Protein AF-A0A3B9LW97-F1 (afdb_monomer)

Radius of gyration: 14.13 Å; Cα contacts (8 Å, |Δi|>4): 99; chains: 1; bounding box: 33×43×29 Å

Secondary structure (DSSP, 8-state):
--------S----S----EE--SSSSEEEEES-TTT-EEEEEETTEEEEE---SS--HHHHHHHHHHHHHHHHTT-

Nearest PDB structures (foldseek):
  5ev0-assembly1_A  TM=5.514E-01  e=1.433E+00  Ambrosia artemisiifolia
  5em0-assembly1_A  TM=5.419E-01  e=2.904E+00  Artemisia vulgaris
  5nzc-assembly2_B  TM=5.775E-01  e=5.231E+00  Betula pendula
  4esp-assembly1_A  TM=5.824E-01  e=7.447E+00  Arachis hypogaea
  7kyw-assembly1_A-2  TM=4.988E-01  e=4.932E+00  Phleum pratense

Foldseek 3Di:
DDDPPDPPPPPLPVWDPWDWDPDAAPTKTWIHAQADIWIWHHHDPDIDIGDDHDDDHPVVRNVVNRVVRVVVVVVD

Mean predicted aligned error: 8.29 Å

pLDDT: mean 82.2, std 20.33, range [37.03, 97.69]

Sequence (76 aa):
MRDRDKKKGEEEEESAPPQKVVGIGDEAYWIGSRVGGAFYVLKGNAYVRISVGGPADQANKIKKSKVLAQKALARL

Solvent-accessible surface area (backbone atoms only — not comparable to full-atom values): 4805 Å² total; per-residue (Å²): 135,84,84,85,85,67,85,86,83,75,80,73,69,86,45,61,77,67,44,76,46,84,94,46,64,81,44,26,34,39,40,50,50,60,89,76,28,37,35,39,33,34,44,94,96,48,71,50,81,40,69,64,83,72,91,60,54,49,70,59,40,52,54,52,37,52,57,52,47,55,62,51,62,74,75,108

Structure (mmCIF, N/CA/C/O backbone):
data_AF-A0A3B9LW97-F1
#
_entry.id   AF-A0A3B9LW97-F1
#
loop_
_atom_site.group_PDB
_atom_site.id
_atom_site.type_symbol
_atom_site.label_atom_id
_atom_site.label_alt_id
_atom_site.label_comp_id
_atom_site.label_asym_id
_atom_site.label_entity_id
_atom_site.label_seq_id
_atom_site.pdbx_PDB_ins_code
_atom_site.Cartn_x
_atom_site.Cartn_y
_atom_site.Cartn_z
_atom_site.occupancy
_atom_site.B_iso_or_equiv
_atom_site.auth_seq_id
_atom_site.auth_comp_id
_atom_site.auth_asym_id
_atom_site.auth_atom_id
_atom_site.pdbx_PDB_model_num
ATOM 1 N N . MET A 1 1 ? 19.501 -32.325 12.968 1.00 37.47 1 MET A N 1
ATOM 2 C CA . MET A 1 1 ? 20.220 -31.036 13.086 1.00 37.47 1 MET A CA 1
ATOM 3 C C . MET A 1 1 ? 19.430 -30.027 12.265 1.00 37.47 1 MET A C 1
ATOM 5 O O . MET A 1 1 ? 19.360 -30.205 11.061 1.00 37.47 1 MET A O 1
ATOM 9 N N . ARG A 1 2 ? 18.470 -29.319 12.869 1.00 45.22 2 ARG A N 1
ATOM 10 C CA . ARG A 1 2 ? 18.605 -28.035 13.589 1.00 45.22 2 ARG A CA 1
ATOM 11 C C . ARG A 1 2 ? 19.035 -26.874 12.671 1.00 45.22 2 ARG A C 1
ATOM 13 O O . ARG A 1 2 ? 20.108 -26.920 12.086 1.00 45.22 2 ARG A O 1
ATOM 20 N N . ASP A 1 3 ? 18.125 -25.899 12.596 1.00 43.22 3 ASP A N 1
ATOM 21 C CA . ASP A 1 3 ? 18.320 -24.473 12.319 1.00 43.22 3 ASP A CA 1
ATOM 22 C C . ASP A 1 3 ? 18.667 -24.031 10.886 1.00 43.22 3 ASP A C 1
ATOM 24 O O . ASP A 1 3 ? 19.819 -23.887 10.489 1.00 43.22 3 ASP A O 1
ATOM 28 N N . ARG A 1 4 ? 17.620 -23.677 10.127 1.00 48.00 4 ARG A N 1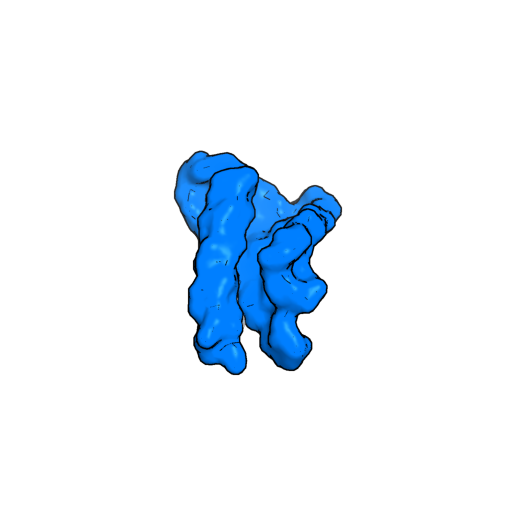
ATOM 29 C CA . ARG A 1 4 ? 17.673 -22.534 9.198 1.00 48.00 4 ARG A CA 1
ATOM 30 C C . ARG A 1 4 ? 16.520 -21.580 9.490 1.00 48.00 4 ARG A C 1
ATOM 32 O O . ARG A 1 4 ? 15.692 -21.278 8.636 1.00 48.00 4 ARG A O 1
ATOM 39 N N . ASP A 1 5 ? 16.531 -21.089 10.724 1.00 43.59 5 ASP A N 1
ATOM 40 C CA . ASP A 1 5 ? 16.179 -19.708 11.029 1.00 43.59 5 ASP A CA 1
ATOM 41 C C . ASP A 1 5 ? 17.045 -18.802 10.143 1.00 43.59 5 ASP A C 1
ATOM 43 O O . ASP A 1 5 ? 18.190 -18.484 10.457 1.00 43.59 5 ASP A O 1
ATOM 47 N N . LYS A 1 6 ? 16.545 -18.439 8.963 1.00 41.81 6 LYS A N 1
ATOM 48 C CA . LYS A 1 6 ? 17.109 -17.322 8.210 1.00 41.81 6 LYS A CA 1
ATOM 49 C C . LYS A 1 6 ? 16.011 -16.294 8.050 1.00 41.81 6 LYS A C 1
ATOM 51 O O . LYS A 1 6 ? 15.301 -16.280 7.048 1.00 41.81 6 LYS A O 1
ATOM 56 N N . LYS A 1 7 ? 15.868 -15.492 9.113 1.00 37.03 7 LYS A N 1
ATOM 57 C CA . LYS A 1 7 ? 15.365 -14.115 9.121 1.00 37.03 7 LYS A CA 1
ATOM 58 C C . LYS A 1 7 ? 15.409 -13.510 7.712 1.00 37.03 7 LYS A C 1
ATOM 60 O O . LYS A 1 7 ? 16.431 -12.990 7.285 1.00 37.03 7 LYS A O 1
ATOM 65 N N . LYS A 1 8 ? 14.307 -13.608 6.972 1.00 40.09 8 LYS A N 1
ATOM 66 C CA . LYS A 1 8 ? 14.164 -13.049 5.618 1.00 40.09 8 LYS A CA 1
ATOM 67 C C . LYS A 1 8 ? 13.264 -11.813 5.659 1.00 40.09 8 LYS A C 1
ATOM 69 O O . LYS A 1 8 ? 12.363 -11.659 4.841 1.00 40.09 8 LYS A O 1
ATOM 74 N N . GLY A 1 9 ? 13.448 -11.005 6.702 1.00 38.16 9 GLY A N 1
ATOM 75 C CA . GLY A 1 9 ? 12.668 -9.798 6.981 1.00 38.16 9 GLY A CA 1
ATOM 76 C C . GLY A 1 9 ? 13.515 -8.545 7.199 1.00 38.16 9 GLY A C 1
ATOM 77 O O . GLY A 1 9 ? 12.939 -7.482 7.368 1.00 38.16 9 GLY A O 1
ATOM 78 N N . GLU A 1 10 ? 14.846 -8.660 7.180 1.00 39.31 10 GLU A N 1
ATOM 79 C CA . GLU A 1 10 ? 15.783 -7.595 7.581 1.00 39.31 10 GLU A CA 1
ATOM 80 C C . GLU A 1 10 ? 16.900 -7.376 6.540 1.00 39.31 10 GLU A C 1
ATOM 82 O O . GLU A 1 10 ? 17.952 -6.842 6.859 1.00 39.31 10 GLU A O 1
ATOM 87 N N . GLU A 1 11 ? 16.699 -7.783 5.284 1.00 39.72 11 GLU A N 1
ATOM 88 C CA . GLU A 1 11 ? 17.536 -7.314 4.169 1.00 39.72 11 GLU A CA 1
ATOM 89 C C . GLU A 1 11 ? 16.834 -6.106 3.531 1.00 39.72 11 GLU A C 1
ATOM 91 O O . GLU A 1 11 ? 16.398 -6.126 2.380 1.00 39.72 11 GLU A O 1
ATOM 96 N N . GLU A 1 12 ? 16.688 -5.038 4.322 1.00 48.38 12 GLU A N 1
ATOM 97 C CA . GLU A 1 12 ? 16.669 -3.673 3.794 1.00 48.38 12 GLU A CA 1
ATOM 98 C C . GLU A 1 12 ? 18.073 -3.408 3.226 1.00 48.38 12 GLU A C 1
ATOM 100 O O . GLU A 1 12 ? 18.879 -2.713 3.835 1.00 48.38 12 GLU A O 1
ATOM 105 N N . GLU A 1 13 ? 18.408 -4.042 2.094 1.00 44.31 13 GLU A N 1
ATOM 106 C CA . GLU A 1 13 ? 19.584 -3.687 1.290 1.00 44.31 13 GLU A CA 1
ATOM 107 C C . GLU A 1 13 ? 19.546 -2.173 1.089 1.00 44.31 13 GLU A C 1
ATOM 109 O O . GLU A 1 13 ? 18.642 -1.699 0.396 1.00 44.31 13 GLU A O 1
ATOM 114 N N . GLU A 1 14 ? 20.445 -1.448 1.772 1.00 45.69 14 GLU A N 1
ATOM 115 C CA . GLU A 1 14 ? 20.754 -0.010 1.660 1.00 45.69 14 GLU A CA 1
ATOM 116 C C . GLU A 1 14 ? 19.679 0.807 0.933 1.00 45.69 14 GLU A C 1
ATOM 118 O O . GLU A 1 14 ? 19.893 1.387 -0.135 1.00 45.69 14 GLU A O 1
ATOM 123 N N . SER A 1 15 ? 18.457 0.777 1.461 1.00 56.16 15 SER A N 1
ATOM 124 C CA . SER A 1 15 ? 17.322 1.257 0.692 1.00 56.16 15 SER A CA 1
ATOM 125 C C . SER A 1 15 ? 17.373 2.775 0.668 1.00 56.16 15 SER A C 1
ATOM 127 O O . SER A 1 15 ? 17.516 3.416 1.709 1.00 56.16 15 SER A O 1
ATOM 129 N N . ALA A 1 16 ? 17.261 3.347 -0.535 1.00 67.19 16 ALA A N 1
ATOM 130 C CA . ALA A 1 16 ? 17.097 4.782 -0.723 1.00 67.19 16 ALA A CA 1
ATOM 131 C C . ALA A 1 16 ? 16.077 5.326 0.297 1.00 67.19 16 ALA A C 1
ATOM 133 O O . ALA A 1 16 ? 15.105 4.621 0.605 1.00 67.19 16 ALA A O 1
ATOM 134 N N . PRO A 1 17 ? 16.292 6.545 0.830 1.00 81.38 17 PRO A N 1
ATOM 135 C CA . PRO A 1 17 ? 15.483 7.073 1.918 1.00 81.38 17 PRO A CA 1
ATOM 136 C C . PRO A 1 17 ? 13.988 6.952 1.591 1.00 81.38 17 PRO A C 1
ATOM 138 O O . PRO A 1 17 ? 13.607 7.174 0.434 1.00 81.38 17 PRO A O 1
ATOM 141 N N . PRO A 1 18 ? 13.138 6.607 2.578 1.00 89.44 18 PRO A N 1
ATOM 142 C CA . PRO A 1 18 ? 11.716 6.401 2.351 1.00 89.44 18 PRO A CA 1
ATOM 143 C C . PRO A 1 18 ? 11.085 7.562 1.582 1.00 89.44 18 PRO A C 1
ATOM 145 O O . PRO A 1 18 ? 11.144 8.723 1.994 1.00 89.44 18 PRO A O 1
ATOM 148 N N . GLN A 1 19 ? 10.447 7.251 0.459 1.00 93.31 19 GLN A N 1
ATOM 149 C CA . GLN A 1 19 ? 9.765 8.249 -0.350 1.00 93.31 19 GLN A CA 1
ATOM 150 C C . GLN A 1 19 ? 8.357 8.455 0.207 1.00 93.31 19 GLN A C 1
ATOM 152 O O . GLN A 1 19 ? 7.494 7.586 0.063 1.00 93.31 19 GLN A O 1
ATOM 157 N N . LYS A 1 20 ? 8.102 9.620 0.812 1.00 94.62 20 LYS A N 1
ATOM 158 C CA . LYS A 1 20 ? 6.759 9.991 1.278 1.00 94.62 20 LYS A CA 1
ATOM 159 C C . LYS A 1 20 ? 5.796 10.116 0.097 1.00 94.62 20 LYS A C 1
ATOM 161 O O . LYS A 1 20 ? 6.099 10.765 -0.904 1.00 94.62 20 LYS A O 1
ATOM 166 N N . VAL A 1 21 ? 4.613 9.523 0.228 1.00 94.62 21 VAL A N 1
ATOM 167 C CA . VAL A 1 21 ? 3.537 9.586 -0.767 1.00 94.62 21 VAL A CA 1
ATOM 168 C C . VAL A 1 21 ? 2.306 10.196 -0.117 1.00 94.62 21 VAL A C 1
ATOM 170 O O . VAL A 1 21 ? 1.762 9.663 0.838 1.00 94.62 21 VAL A O 1
ATOM 173 N N . VAL A 1 22 ? 1.843 11.326 -0.644 1.00 94.12 22 VAL A N 1
ATOM 174 C CA . VAL A 1 22 ? 0.709 12.061 -0.067 1.00 94.12 22 VAL A CA 1
ATOM 175 C C . VAL A 1 22 ? -0.642 11.616 -0.639 1.00 94.12 22 VAL A C 1
ATOM 177 O O . VAL A 1 22 ? -0.741 11.041 -1.735 1.00 94.12 22 VAL A O 1
ATOM 180 N N . GLY A 1 23 ? -1.709 11.923 0.103 1.00 94.25 23 GLY A N 1
ATOM 181 C CA . GLY A 1 23 ? -3.094 11.711 -0.321 1.00 94.25 23 GLY A CA 1
ATOM 182 C C . GLY A 1 23 ? -3.557 10.256 -0.236 1.00 94.25 23 GLY A C 1
ATOM 183 O O . GLY A 1 23 ? -4.327 9.818 -1.095 1.00 94.25 23 GLY A O 1
ATOM 184 N N . ILE A 1 24 ? -3.036 9.489 0.725 1.00 95.31 24 ILE A N 1
ATOM 185 C CA . ILE A 1 24 ? -3.545 8.167 1.093 1.00 95.31 24 ILE A CA 1
ATOM 186 C C . ILE A 1 24 ? -3.153 7.819 2.533 1.00 95.31 24 ILE A C 1
ATOM 188 O O . ILE A 1 24 ? -1.989 7.966 2.892 1.00 95.31 24 ILE A O 1
ATOM 192 N N . GLY A 1 25 ? -4.117 7.335 3.321 1.00 94.69 25 GLY A N 1
ATOM 193 C CA . GLY A 1 25 ? -3.915 7.093 4.751 1.00 94.69 25 GLY A CA 1
ATOM 194 C C . GLY A 1 25 ? -3.581 8.370 5.526 1.00 94.69 25 GLY A C 1
ATOM 195 O O . GLY A 1 25 ? -3.673 9.475 4.987 1.00 94.69 25 GLY A O 1
ATOM 196 N N . ASP A 1 26 ? -3.182 8.186 6.777 1.00 96.62 26 ASP A N 1
ATOM 197 C CA . ASP A 1 26 ? -2.633 9.249 7.620 1.00 96.62 26 ASP A CA 1
ATOM 198 C C . ASP A 1 26 ? -1.170 9.500 7.235 1.00 96.62 26 ASP A C 1
ATOM 200 O O . ASP A 1 26 ? -0.730 10.638 7.071 1.00 96.62 26 ASP A O 1
ATOM 204 N N . GLU A 1 27 ? -0.438 8.412 6.982 1.00 96.75 27 GLU A N 1
ATOM 205 C CA . GLU A 1 27 ? 0.924 8.441 6.469 1.00 96.75 27 GLU A CA 1
ATOM 206 C C . GLU A 1 27 ? 1.150 7.338 5.440 1.00 96.75 27 GLU A C 1
ATOM 208 O O . GLU A 1 27 ? 0.651 6.221 5.583 1.00 96.75 27 GLU A O 1
ATOM 213 N N . ALA A 1 28 ? 1.943 7.628 4.408 1.00 97.25 28 ALA A N 1
ATOM 214 C CA . ALA A 1 28 ? 2.319 6.629 3.423 1.00 97.25 28 ALA A CA 1
ATOM 215 C C . ALA A 1 28 ? 3.729 6.842 2.879 1.00 97.25 28 ALA A C 1
ATOM 217 O O . ALA A 1 28 ? 4.142 7.965 2.572 1.00 97.25 28 ALA A O 1
ATOM 218 N N . TYR A 1 29 ? 4.441 5.730 2.715 1.00 96.31 29 TYR A N 1
ATOM 219 C CA . TYR A 1 29 ? 5.835 5.701 2.296 1.00 96.31 29 TYR A CA 1
ATOM 220 C C . TYR A 1 29 ? 6.088 4.555 1.325 1.00 96.31 29 TYR A C 1
ATOM 222 O O . TYR A 1 29 ? 5.562 3.451 1.466 1.00 96.31 29 TYR A O 1
ATOM 230 N N . TRP A 1 30 ? 6.934 4.811 0.339 1.00 93.44 30 TRP A N 1
ATOM 231 C CA . TRP A 1 30 ? 7.580 3.772 -0.444 1.00 93.44 30 TRP A CA 1
ATOM 232 C C . TRP A 1 30 ? 8.983 3.531 0.109 1.00 93.44 30 TRP A C 1
ATOM 234 O O . TRP A 1 30 ? 9.750 4.479 0.272 1.00 93.44 30 TRP A O 1
ATOM 244 N N . ILE A 1 31 ? 9.312 2.271 0.381 1.00 91.44 31 ILE A N 1
ATOM 245 C CA . ILE A 1 31 ? 10.628 1.845 0.870 1.00 91.44 31 ILE A CA 1
ATOM 246 C C . ILE A 1 31 ? 11.212 0.859 -0.140 1.00 91.44 31 ILE A C 1
ATOM 248 O O . ILE A 1 31 ? 10.500 -0.029 -0.615 1.00 91.44 31 ILE A O 1
ATOM 252 N N . GLY A 1 32 ? 12.498 1.005 -0.458 1.00 84.56 32 GLY A N 1
ATOM 253 C CA . GLY A 1 32 ? 13.238 0.103 -1.341 1.00 84.56 32 GLY A CA 1
ATOM 254 C C . GLY A 1 32 ? 13.209 0.488 -2.822 1.00 84.56 32 GLY A C 1
ATOM 255 O O . GLY A 1 32 ? 12.726 1.546 -3.225 1.00 84.56 32 GLY A O 1
ATOM 256 N N . SER A 1 33 ? 13.768 -0.386 -3.657 1.00 78.12 33 SER A N 1
ATOM 257 C CA . SER A 1 33 ? 14.005 -0.128 -5.084 1.00 78.12 33 SER A CA 1
ATOM 258 C C . SER A 1 33 ? 12.886 -0.655 -5.992 1.00 78.12 33 SER A C 1
ATOM 260 O O . SER A 1 33 ? 11.949 -1.323 -5.558 1.00 78.12 33 SER A O 1
ATOM 262 N N . ARG A 1 34 ? 13.003 -0.439 -7.310 1.00 72.06 34 ARG A N 1
ATOM 263 C CA . ARG A 1 34 ? 12.100 -1.032 -8.317 1.00 72.06 34 ARG A CA 1
ATOM 264 C C . ARG A 1 34 ? 11.915 -2.549 -8.153 1.00 72.06 34 ARG A C 1
ATOM 266 O O . ARG A 1 34 ? 10.832 -3.052 -8.446 1.00 72.06 34 ARG A O 1
ATOM 273 N N . VAL A 1 35 ? 12.952 -3.288 -7.752 1.00 71.88 35 VAL A N 1
ATOM 274 C CA . VAL A 1 35 ? 12.937 -4.764 -7.716 1.00 71.88 35 VAL A CA 1
ATOM 275 C C . VAL A 1 35 ? 12.428 -5.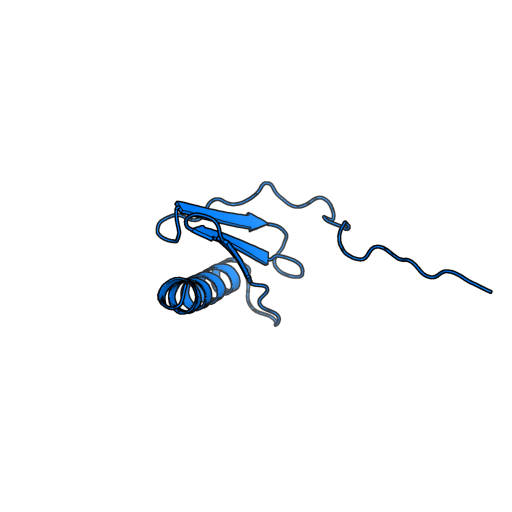296 -6.373 1.00 71.88 35 VAL A C 1
ATOM 277 O O . VAL A 1 35 ? 11.650 -6.247 -6.376 1.00 71.88 35 VAL A O 1
ATOM 280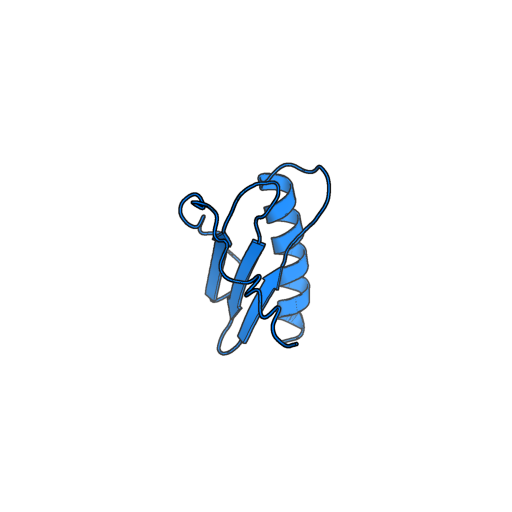 N N . GLY A 1 36 ? 12.796 -4.653 -5.259 1.00 76.69 36 GLY A N 1
ATOM 281 C CA . GLY A 1 36 ? 12.495 -5.121 -3.897 1.00 76.69 36 GLY A CA 1
ATOM 282 C C . GLY A 1 36 ? 11.589 -4.212 -3.062 1.00 76.69 36 GLY A C 1
ATOM 283 O O . GLY A 1 36 ? 11.359 -4.497 -1.892 1.00 76.69 36 GLY A O 1
ATOM 284 N N . GLY A 1 37 ? 11.084 -3.115 -3.627 1.00 87.81 37 GLY A N 1
ATOM 285 C CA . GLY A 1 37 ? 10.369 -2.102 -2.860 1.00 87.81 37 GLY A CA 1
ATOM 286 C C . GLY A 1 37 ? 8.927 -2.461 -2.502 1.00 87.81 37 GLY A C 1
ATOM 287 O O . GLY A 1 37 ? 8.254 -3.261 -3.165 1.00 87.81 37 GLY A O 1
ATOM 288 N N . ALA A 1 38 ? 8.444 -1.838 -1.431 1.00 92.94 38 ALA A N 1
ATOM 289 C CA . ALA A 1 38 ? 7.099 -2.002 -0.904 1.00 92.94 38 ALA A CA 1
ATOM 290 C C . ALA A 1 38 ? 6.487 -0.650 -0.520 1.00 92.94 38 ALA A C 1
ATOM 292 O O . ALA A 1 38 ? 7.177 0.296 -0.140 1.00 92.94 38 ALA A O 1
ATOM 293 N N . PHE A 1 39 ? 5.162 -0.582 -0.611 1.00 95.38 39 PHE A N 1
ATOM 294 C CA . PHE A 1 39 ? 4.369 0.582 -0.249 1.00 95.38 39 PHE A CA 1
ATOM 295 C C . PHE A 1 39 ? 3.685 0.354 1.095 1.00 95.38 39 PHE A C 1
ATOM 297 O O . PHE A 1 39 ? 2.923 -0.601 1.238 1.00 95.38 39 PHE A O 1
ATOM 304 N N . TYR A 1 40 ? 3.947 1.226 2.056 1.00 96.75 40 TYR A N 1
ATOM 305 C CA . TYR A 1 40 ? 3.392 1.184 3.401 1.00 96.75 40 TYR A CA 1
ATOM 306 C C . TYR A 1 40 ? 2.406 2.329 3.571 1.00 96.75 40 TYR A C 1
ATOM 308 O O . TYR A 1 40 ? 2.709 3.460 3.193 1.00 96.75 40 TYR A O 1
ATOM 316 N N . VAL A 1 41 ? 1.238 2.039 4.138 1.00 97.69 41 VAL A N 1
ATOM 317 C CA . VAL A 1 41 ? 0.216 3.047 4.434 1.00 97.69 41 VAL A CA 1
ATOM 318 C C . VAL A 1 41 ? -0.356 2.808 5.819 1.00 97.69 41 VAL A C 1
ATOM 320 O O . VAL A 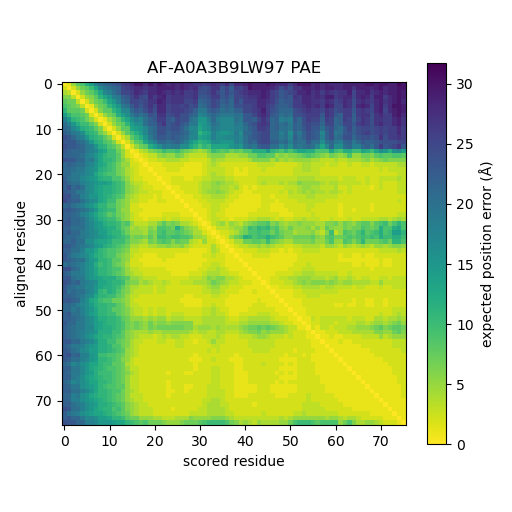1 41 ? -0.895 1.734 6.069 1.00 97.69 41 VAL A O 1
ATOM 323 N N . LEU A 1 42 ? -0.258 3.808 6.687 1.00 97.06 42 LEU A N 1
ATOM 324 C CA . LEU A 1 42 ? -0.874 3.854 8.008 1.00 97.06 42 LEU A CA 1
ATOM 325 C C . LEU A 1 42 ? -2.256 4.512 7.912 1.00 97.06 42 LEU A C 1
ATOM 327 O O . LEU A 1 42 ? -2.414 5.525 7.229 1.00 97.06 42 LEU A O 1
ATOM 331 N N . LYS A 1 43 ? -3.252 3.948 8.595 1.00 96.06 43 LYS A N 1
ATOM 332 C CA . LYS A 1 43 ? -4.568 4.562 8.806 1.00 96.06 43 LYS A CA 1
ATOM 333 C C . LYS A 1 43 ? -5.094 4.152 10.183 1.00 96.06 43 LYS A C 1
ATOM 335 O O . LYS A 1 43 ? -5.414 2.983 10.403 1.00 96.06 43 LYS A O 1
ATOM 340 N N . GLY A 1 44 ? -5.193 5.106 11.102 1.00 94.25 44 GLY A N 1
ATOM 341 C CA . GLY A 1 44 ? -5.582 4.867 12.486 1.00 94.25 44 GLY A CA 1
ATOM 342 C C . GLY A 1 44 ? -4.634 3.888 13.180 1.00 94.25 44 GLY A C 1
ATOM 343 O O . GLY A 1 44 ? -3.446 4.153 13.332 1.00 94.25 44 GLY A O 1
ATOM 344 N N . ASN A 1 45 ? -5.167 2.742 13.602 1.00 94.88 45 ASN A N 1
ATOM 345 C CA . ASN A 1 45 ? -4.431 1.698 14.320 1.00 94.88 45 ASN A CA 1
ATOM 346 C C . ASN A 1 45 ? -3.958 0.536 13.426 1.00 94.88 45 ASN A C 1
ATOM 348 O O . ASN A 1 45 ? -3.423 -0.446 13.940 1.00 94.88 45 ASN A O 1
ATOM 352 N N . ALA A 1 46 ? -4.169 0.619 12.112 1.00 94.44 46 ALA A N 1
ATOM 353 C CA . ALA A 1 46 ? -3.788 -0.416 11.162 1.00 94.44 46 ALA A CA 1
ATOM 354 C C . ALA A 1 46 ? -2.863 0.149 10.084 1.00 94.44 46 ALA A C 1
ATOM 356 O O . ALA A 1 46 ? -2.969 1.308 9.683 1.00 94.44 46 ALA A O 1
ATOM 357 N N . TYR A 1 47 ? -1.977 -0.69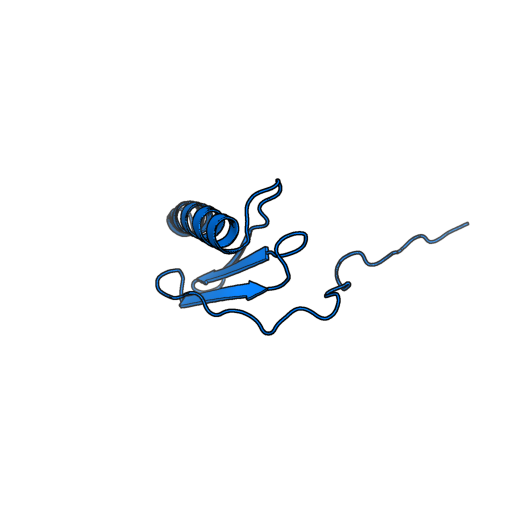7 9.565 1.00 95.50 47 TYR A N 1
ATOM 358 C CA . TYR A 1 47 ? -1.187 -0.370 8.387 1.00 95.50 47 TYR A CA 1
ATOM 359 C C . TYR A 1 47 ? -1.275 -1.482 7.345 1.00 95.50 47 TYR A C 1
ATOM 361 O O . TYR A 1 47 ? -1.488 -2.652 7.661 1.00 95.50 47 TYR A O 1
ATOM 369 N N . VAL A 1 48 ? -1.096 -1.105 6.082 1.00 95.56 48 VAL A N 1
ATOM 370 C CA . VAL A 1 48 ? -1.077 -2.023 4.944 1.00 95.56 48 VAL A CA 1
ATOM 371 C C . VAL A 1 48 ? 0.287 -1.938 4.271 1.00 95.56 48 VAL A C 1
ATOM 373 O O . VAL A 1 48 ? 0.747 -0.847 3.940 1.00 95.56 48 VAL A O 1
ATOM 376 N N . ARG A 1 49 ? 0.915 -3.094 4.036 1.00 95.31 49 ARG A N 1
ATOM 377 C CA . ARG A 1 49 ? 2.132 -3.234 3.225 1.00 95.31 49 ARG A CA 1
ATOM 378 C C . ARG A 1 49 ? 1.782 -3.885 1.890 1.00 95.31 49 ARG A C 1
ATOM 380 O O . ARG A 1 49 ? 1.237 -4.985 1.864 1.00 95.31 49 ARG A O 1
ATOM 387 N N . ILE A 1 50 ? 2.124 -3.230 0.785 1.00 95.00 50 ILE A N 1
ATOM 388 C CA . ILE A 1 50 ? 1.811 -3.682 -0.574 1.00 95.00 50 ILE A CA 1
ATOM 389 C C . ILE A 1 50 ? 3.086 -3.754 -1.405 1.00 95.00 50 ILE A C 1
ATOM 391 O O . ILE A 1 50 ? 3.691 -2.733 -1.733 1.00 95.00 50 ILE A O 1
ATOM 395 N N . SER A 1 51 ? 3.447 -4.964 -1.817 1.00 91.88 51 SER A N 1
ATOM 396 C CA . SER A 1 51 ? 4.526 -5.213 -2.772 1.00 91.88 51 SER A CA 1
ATOM 397 C C . SER A 1 51 ? 3.937 -5.600 -4.124 1.00 91.88 51 SER A C 1
ATOM 399 O O . SER A 1 51 ? 3.085 -6.483 -4.210 1.00 91.88 51 SER A O 1
ATOM 401 N N . VAL A 1 52 ? 4.397 -4.947 -5.193 1.00 91.00 52 VAL A N 1
ATOM 402 C CA . VAL A 1 52 ? 3.959 -5.229 -6.568 1.00 91.00 52 VAL A CA 1
ATOM 403 C C . VAL A 1 52 ? 5.139 -5.772 -7.372 1.00 91.00 52 VAL A C 1
ATOM 405 O O . VAL A 1 52 ? 6.111 -5.066 -7.659 1.00 91.00 52 VAL A O 1
ATOM 408 N N . GLY A 1 53 ? 5.045 -7.048 -7.742 1.00 87.75 53 GLY A N 1
ATOM 409 C CA . GLY A 1 53 ? 6.016 -7.717 -8.607 1.00 87.75 53 GLY A CA 1
ATOM 410 C C . GLY A 1 53 ? 5.933 -7.274 -10.074 1.00 87.75 53 GLY A C 1
ATOM 411 O O . GLY A 1 53 ? 5.073 -6.487 -10.473 1.00 87.75 53 GLY A O 1
ATOM 412 N N . GLY A 1 54 ? 6.840 -7.804 -10.893 1.00 88.62 54 GLY A N 1
ATOM 413 C CA . GLY A 1 54 ? 6.849 -7.599 -12.344 1.00 88.62 54 GLY A CA 1
ATOM 414 C C . GLY A 1 54 ? 7.769 -6.472 -12.837 1.00 88.62 54 GLY A C 1
ATOM 415 O O . GLY A 1 54 ? 8.402 -5.778 -12.032 1.00 88.62 54 GLY A O 1
ATOM 416 N N . PRO A 1 55 ? 7.859 -6.294 -14.171 1.00 88.62 55 PR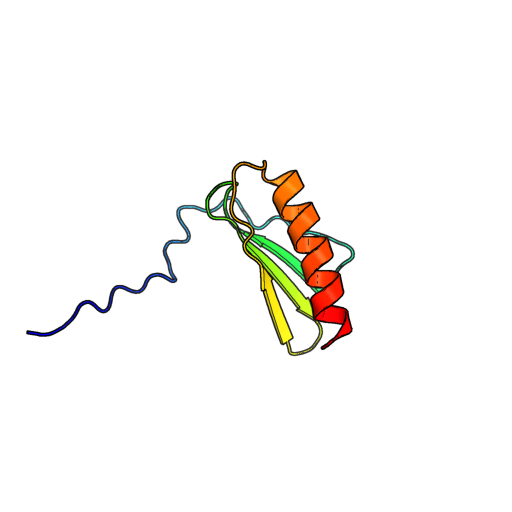O A N 1
ATOM 417 C CA . PRO A 1 55 ? 8.909 -5.509 -14.825 1.00 88.62 55 PRO A CA 1
ATOM 418 C C . PRO A 1 55 ? 8.677 -3.992 -14.823 1.00 88.62 55 PRO A C 1
ATOM 420 O O . PRO A 1 55 ? 9.530 -3.265 -15.322 1.00 88.62 55 PRO A O 1
ATOM 423 N N . ALA A 1 56 ? 7.569 -3.501 -14.261 1.00 87.81 56 ALA A N 1
ATOM 424 C CA . ALA A 1 56 ? 7.271 -2.070 -14.206 1.00 87.81 56 ALA A CA 1
ATOM 425 C C . ALA A 1 56 ? 8.364 -1.266 -13.472 1.00 87.81 56 ALA A C 1
ATOM 427 O O . ALA A 1 56 ? 9.062 -1.788 -12.594 1.00 87.81 56 ALA A O 1
ATOM 428 N N . ASP A 1 57 ? 8.500 0.010 -13.825 1.00 90.88 57 ASP A N 1
ATOM 429 C CA . ASP A 1 57 ? 9.308 0.984 -13.091 1.00 90.88 57 ASP A CA 1
ATOM 430 C C . ASP A 1 57 ? 8.683 1.347 -11.733 1.00 90.88 57 ASP A C 1
ATOM 432 O O . ASP A 1 57 ? 7.523 1.035 -11.441 1.00 90.88 57 ASP A O 1
ATOM 436 N N . GLN A 1 58 ? 9.476 1.998 -10.880 1.00 90.12 58 GLN A N 1
ATOM 437 C CA . GLN A 1 58 ? 9.083 2.331 -9.512 1.00 90.12 58 GLN A CA 1
ATOM 438 C C . GLN A 1 58 ? 7.860 3.252 -9.460 1.00 90.12 58 GLN A C 1
ATOM 440 O O . GLN A 1 58 ? 6.962 3.005 -8.658 1.00 90.12 58 GLN A O 1
ATOM 445 N N . ALA A 1 59 ? 7.771 4.267 -10.325 1.00 91.56 59 ALA A N 1
ATOM 446 C CA . ALA A 1 59 ? 6.643 5.197 -10.316 1.00 91.56 59 ALA A CA 1
ATOM 447 C C . ALA A 1 59 ? 5.330 4.468 -10.643 1.00 91.56 59 ALA A C 1
ATOM 449 O O . ALA A 1 59 ? 4.319 4.642 -9.956 1.00 91.56 59 ALA A O 1
ATOM 450 N N . ASN A 1 60 ? 5.361 3.570 -11.630 1.00 93.81 60 ASN A N 1
ATOM 451 C CA . ASN A 1 60 ? 4.219 2.721 -11.954 1.00 93.81 60 ASN A CA 1
ATOM 452 C C . ASN A 1 60 ? 3.875 1.726 -10.835 1.00 93.81 60 ASN A C 1
ATOM 454 O O . ASN A 1 60 ? 2.690 1.483 -10.582 1.00 93.81 60 ASN A O 1
ATOM 458 N N . LYS A 1 61 ? 4.868 1.171 -10.129 1.00 93.31 61 LYS A N 1
ATOM 459 C CA . LYS A 1 61 ? 4.629 0.313 -8.956 1.00 93.31 61 LYS A CA 1
ATOM 460 C C . LYS A 1 61 ? 3.980 1.084 -7.808 1.00 93.31 61 LYS A C 1
ATOM 462 O O . LYS A 1 61 ? 2.959 0.628 -7.305 1.00 93.31 61 LYS A O 1
ATOM 467 N N . ILE A 1 62 ? 4.477 2.276 -7.475 1.00 93.44 62 ILE A N 1
ATOM 468 C CA . ILE A 1 62 ? 3.881 3.156 -6.457 1.00 93.44 62 ILE A CA 1
ATOM 469 C C . ILE A 1 62 ? 2.434 3.494 -6.827 1.00 93.44 62 ILE A C 1
ATOM 471 O O . ILE A 1 62 ? 1.538 3.361 -5.995 1.00 93.44 62 ILE A O 1
ATOM 475 N N . LYS A 1 63 ? 2.169 3.868 -8.087 1.00 94.94 63 LYS A N 1
ATOM 476 C CA . LYS A 1 63 ? 0.811 4.181 -8.557 1.00 94.94 63 LYS A CA 1
ATOM 477 C C . LYS A 1 63 ? -0.139 2.990 -8.400 1.00 94.94 63 LYS A C 1
ATOM 479 O O . LYS A 1 63 ? -1.247 3.159 -7.892 1.00 94.94 63 LYS A O 1
ATOM 484 N N . LYS A 1 64 ? 0.289 1.785 -8.795 1.00 95.25 64 LYS A N 1
ATOM 485 C CA . LYS A 1 64 ? -0.500 0.551 -8.628 1.00 95.25 64 LYS A CA 1
ATOM 486 C C . LYS A 1 64 ? -0.741 0.237 -7.152 1.00 95.25 64 LYS A C 1
ATOM 488 O O . LYS A 1 64 ? -1.881 -0.024 -6.771 1.00 95.25 64 LYS A O 1
ATOM 493 N N . SER A 1 65 ? 0.296 0.325 -6.322 1.00 95.75 65 SER A N 1
ATOM 494 C CA . SER A 1 65 ? 0.179 0.117 -4.879 1.00 95.75 65 SER A CA 1
ATOM 495 C C . SER A 1 65 ? -0.764 1.126 -4.225 1.00 95.75 65 SER A C 1
ATOM 497 O O . SER A 1 65 ? -1.577 0.727 -3.400 1.00 95.75 65 SER A O 1
ATOM 499 N N . LYS A 1 66 ? -0.745 2.403 -4.634 1.00 95.75 66 LYS A N 1
ATOM 500 C CA . LYS A 1 66 ? -1.670 3.432 -4.131 1.00 95.75 66 LYS A CA 1
ATOM 501 C C . LYS A 1 66 ? -3.131 3.071 -4.412 1.00 95.75 66 LYS A C 1
ATOM 503 O O . LYS A 1 66 ? -3.962 3.166 -3.514 1.00 95.75 66 LYS A O 1
ATOM 508 N N . VAL A 1 67 ? -3.446 2.595 -5.619 1.00 96.62 67 VAL A N 1
ATOM 509 C CA . VAL A 1 67 ? -4.811 2.149 -5.967 1.00 96.62 67 VAL A CA 1
ATOM 510 C C . VAL A 1 67 ? -5.236 0.938 -5.131 1.00 96.62 67 VAL A C 1
ATOM 512 O O . VAL A 1 67 ? -6.370 0.884 -4.655 1.00 96.62 67 VAL A O 1
ATOM 515 N N . LEU A 1 68 ? -4.342 -0.034 -4.927 1.00 96.56 68 LEU A N 1
ATOM 516 C CA . LEU A 1 68 ? -4.629 -1.199 -4.084 1.00 96.56 68 LEU A CA 1
ATOM 517 C C . LEU A 1 68 ? -4.846 -0.800 -2.622 1.00 96.56 68 LEU A C 1
ATOM 519 O O . LEU A 1 68 ? -5.798 -1.266 -2.000 1.00 96.56 68 LEU A O 1
ATOM 523 N N . ALA A 1 69 ? -4.019 0.105 -2.103 1.00 96.88 69 ALA A N 1
ATOM 524 C CA . ALA A 1 69 ? -4.161 0.626 -0.754 1.00 96.88 69 ALA A CA 1
ATOM 525 C C . ALA A 1 69 ? -5.494 1.363 -0.584 1.00 96.88 69 ALA A C 1
ATOM 527 O O . ALA A 1 69 ? -6.188 1.095 0.383 1.00 96.88 69 ALA A O 1
ATOM 528 N N . GLN A 1 70 ? -5.934 2.193 -1.539 1.00 96.38 70 GLN A N 1
ATOM 529 C CA . GLN A 1 70 ? -7.248 2.852 -1.451 1.00 96.38 70 GLN A CA 1
ATOM 530 C C . GLN A 1 70 ? -8.388 1.836 -1.314 1.00 96.38 70 GLN A C 1
ATOM 532 O O . GLN A 1 70 ? -9.274 2.005 -0.480 1.00 96.38 70 GLN A O 1
ATOM 537 N N . LYS A 1 71 ? -8.340 0.747 -2.090 1.00 96.62 71 LYS A N 1
ATOM 538 C CA . LYS A 1 71 ? -9.335 -0.331 -2.011 1.00 96.62 71 LYS A CA 1
ATOM 539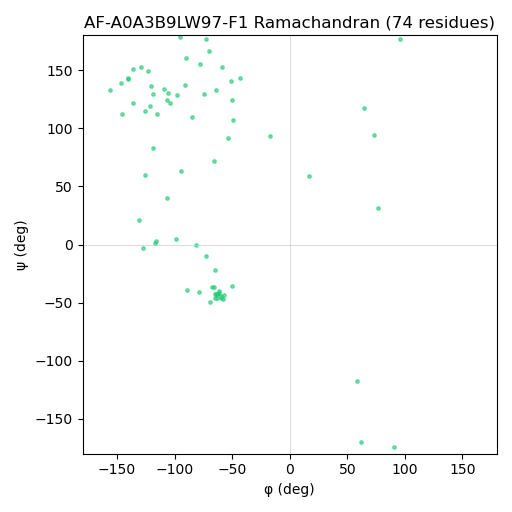 C C . LYS A 1 71 ? -9.271 -1.101 -0.692 1.00 96.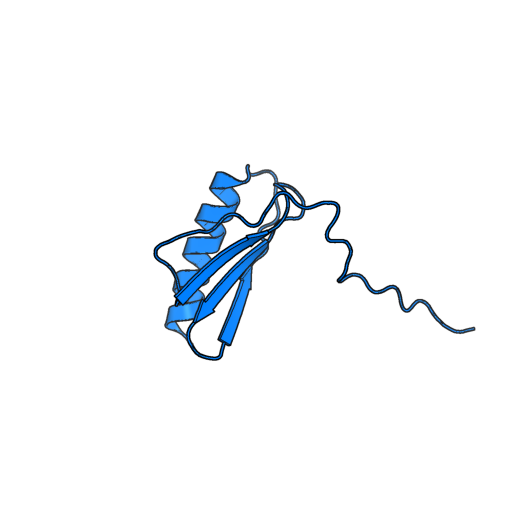62 71 LYS A C 1
ATOM 541 O O . LYS A 1 71 ? -10.314 -1.513 -0.195 1.00 96.62 71 LYS A O 1
ATOM 546 N N . ALA A 1 72 ? -8.074 -1.314 -0.148 1.00 96.06 72 ALA A N 1
ATOM 547 C CA . ALA A 1 72 ? -7.891 -1.971 1.143 1.00 96.06 72 ALA A CA 1
ATOM 548 C C . ALA A 1 72 ? -8.398 -1.085 2.290 1.00 96.06 72 ALA A C 1
ATOM 550 O O . ALA A 1 72 ? -9.220 -1.527 3.081 1.00 96.06 72 ALA A O 1
ATOM 551 N N . LEU A 1 73 ? -7.993 0.187 2.319 1.00 94.62 73 LEU A N 1
ATOM 552 C CA . LEU A 1 73 ? -8.378 1.160 3.343 1.00 94.62 73 LEU A CA 1
ATOM 553 C C . LEU A 1 73 ? -9.875 1.487 3.354 1.00 94.62 73 LEU A C 1
ATOM 555 O O . LEU A 1 73 ? -10.367 1.981 4.362 1.00 94.62 73 LEU A O 1
ATOM 559 N N . ALA A 1 74 ? -10.594 1.271 2.251 1.00 94.31 74 ALA A N 1
ATOM 560 C CA . ALA A 1 74 ? -12.052 1.408 2.207 1.00 94.31 74 ALA A CA 1
ATOM 561 C C . ALA A 1 74 ? -12.789 0.268 2.939 1.00 94.31 74 ALA A C 1
ATOM 563 O O . ALA A 1 74 ? -14.004 0.330 3.091 1.00 94.31 74 ALA A O 1
ATOM 564 N N . ARG A 1 75 ? -12.071 -0.789 3.341 1.00 91.81 75 ARG A N 1
ATOM 565 C CA . ARG A 1 75 ? -12.607 -1.987 4.008 1.00 91.81 75 ARG 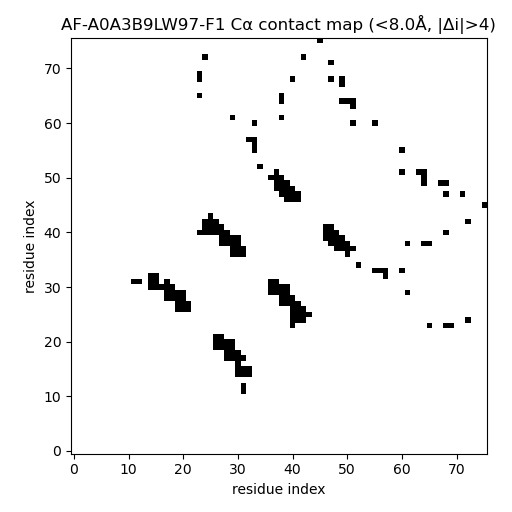A CA 1
ATOM 566 C C . ARG A 1 75 ? -12.062 -2.176 5.428 1.00 91.81 75 ARG A C 1
ATOM 568 O O . ARG A 1 75 ? -12.386 -3.182 6.051 1.00 91.81 75 ARG A O 1
ATOM 575 N N . LEU A 1 76 ? -11.213 -1.251 5.878 1.00 85.69 76 LEU A N 1
ATOM 576 C CA . LEU A 1 76 ? -10.700 -1.137 7.242 1.00 85.69 76 LEU A CA 1
ATOM 577 C C . LEU A 1 76 ? -11.478 -0.039 7.963 1.00 85.69 76 LEU A C 1
ATOM 579 O O . LEU A 1 76 ? -11.944 -0.319 9.082 1.00 85.69 76 LEU A O 1
#